Protein AF-A0A1N7LKG7-F1 (afdb_monomer_lite)

Radius of gyration: 26.02 Å; chains: 1; bounding box: 74×38×82 Å

pLDDT: mean 72.39, std 17.93, range [33.5, 91.88]

Sequence (120 aa):
MTATSATPQASVLDDIARLSSAEEIFTFLLLPFRQDVLNVARLHIMKAFGQKLRKIDIDTMDADGAFLAAREALKETYEQFESSSPREQGVLAVFSRTAPKGGNFVPFTALRGPKADPAG

Organism: NCBI:txid407234

Secondary structure (DSSP, 8-state):
-----------HHHHHHH--SHHHHHHHTT----HHHHHHHHHHHHHHHHHHHTTS-GGGS-HHHHHHHHHHHHHHHHHHHHHH-GGGTTT-TT-------S-----GGGG---------

InterPro domains:
  IPR004893 Nitrogen fixation protein NifW [MF_00529] (10-112)
  IPR004893 Nitrogen fixation protein NifW [PF03206] (12-111)

Structure (mmCIF, N/CA/C/O backbone):
data_AF-A0A1N7LKG7-F1
#
_entry.id   AF-A0A1N7LKG7-F1
#
loop_
_atom_site.group_PDB
_atom_site.id
_atom_site.type_symbol
_atom_site.label_atom_id
_atom_site.label_alt_id
_atom_site.label_comp_id
_atom_site.label_asym_id
_atom_site.label_entity_id
_atom_site.label_seq_id
_atom_site.pdbx_PDB_ins_code
_atom_site.Cartn_x
_atom_site.Cartn_y
_atom_site.Cartn_z
_atom_site.occupancy
_atom_site.B_iso_or_equiv
_atom_site.auth_seq_id
_atom_site.auth_comp_id
_atom_site.auth_asym_id
_atom_site.auth_atom_id
_atom_site.pdbx_PDB_model_num
ATOM 1 N N . MET A 1 1 ? 26.258 -4.493 -31.233 1.00 48.66 1 MET A N 1
ATOM 2 C CA . MET A 1 1 ? 25.362 -4.989 -30.169 1.00 48.66 1 MET A CA 1
ATOM 3 C C . MET A 1 1 ? 24.157 -4.068 -30.164 1.00 48.66 1 MET A C 1
ATOM 5 O O . MET A 1 1 ? 24.282 -2.918 -29.771 1.00 48.66 1 MET A O 1
ATOM 9 N N . THR A 1 2 ? 23.063 -4.502 -30.782 1.00 33.50 2 THR A N 1
ATOM 10 C CA . THR A 1 2 ? 21.847 -3.704 -30.969 1.00 33.50 2 THR A CA 1
ATOM 11 C C . THR A 1 2 ? 21.109 -3.597 -29.641 1.00 33.50 2 THR A C 1
ATOM 13 O O . THR A 1 2 ? 20.624 -4.601 -29.127 1.00 33.50 2 THR A O 1
ATOM 16 N N . ALA A 1 3 ? 21.058 -2.388 -29.081 1.00 44.72 3 ALA A N 1
ATOM 17 C CA . ALA A 1 3 ? 20.182 -2.062 -27.969 1.00 44.72 3 ALA A CA 1
ATOM 18 C C . ALA A 1 3 ? 18.736 -2.175 -28.464 1.00 44.72 3 ALA A C 1
ATOM 20 O O . ALA A 1 3 ? 18.282 -1.351 -29.258 1.00 44.72 3 ALA A O 1
ATOM 21 N N . THR A 1 4 ? 18.043 -3.236 -28.050 1.00 44.75 4 THR A N 1
ATOM 22 C CA . THR A 1 4 ? 16.601 -3.335 -28.252 1.00 44.75 4 THR A CA 1
ATOM 23 C C . THR A 1 4 ? 15.966 -2.320 -27.308 1.00 44.75 4 THR A C 1
ATOM 25 O O . THR A 1 4 ? 16.112 -2.396 -26.090 1.00 44.75 4 THR A O 1
ATOM 28 N N . SER A 1 5 ? 15.374 -1.282 -27.881 1.00 39.50 5 SER A N 1
ATOM 29 C CA . SER A 1 5 ? 14.615 -0.278 -27.152 1.00 39.50 5 SER A CA 1
ATOM 30 C C . SER A 1 5 ? 13.353 -0.956 -26.630 1.00 39.50 5 SER A C 1
ATOM 32 O O . SER A 1 5 ? 12.542 -1.433 -27.424 1.00 39.50 5 SER A O 1
ATOM 34 N N . ALA A 1 6 ? 13.216 -1.055 -25.310 1.00 46.53 6 ALA A N 1
ATOM 35 C CA . ALA A 1 6 ? 12.001 -1.546 -24.684 1.00 46.53 6 ALA A CA 1
ATOM 36 C C . ALA A 1 6 ? 10.837 -0.616 -25.066 1.00 46.53 6 ALA A C 1
ATOM 38 O O . ALA A 1 6 ? 10.841 0.579 -24.777 1.00 46.53 6 ALA A O 1
ATOM 39 N N . THR A 1 7 ? 9.871 -1.176 -25.786 1.00 43.25 7 THR A N 1
ATOM 40 C CA . THR A 1 7 ? 8.535 -0.629 -26.034 1.00 43.25 7 THR A CA 1
ATOM 41 C C . THR A 1 7 ? 7.921 -0.118 -24.721 1.00 43.25 7 THR A C 1
ATOM 43 O O . THR A 1 7 ? 8.170 -0.742 -23.689 1.00 43.25 7 THR A O 1
ATOM 46 N N . PRO A 1 8 ? 7.084 0.941 -24.720 1.00 46.03 8 PRO A N 1
ATOM 47 C CA . PRO A 1 8 ? 6.315 1.351 -23.545 1.00 46.03 8 PRO A CA 1
ATOM 48 C C . PRO A 1 8 ? 5.226 0.305 -23.254 1.00 46.03 8 PRO A C 1
ATOM 50 O O . PRO A 1 8 ? 4.051 0.492 -23.558 1.00 46.03 8 PRO A O 1
ATOM 53 N N . GLN A 1 9 ? 5.634 -0.851 -22.738 1.00 48.12 9 GLN A N 1
ATOM 54 C CA . GLN A 1 9 ? 4.758 -1.782 -22.044 1.00 48.12 9 GLN A CA 1
ATOM 55 C C . GLN A 1 9 ? 4.309 -1.038 -20.788 1.00 48.12 9 GLN A C 1
ATOM 57 O O . GLN A 1 9 ? 5.161 -0.540 -20.051 1.00 48.12 9 GLN A O 1
ATOM 62 N N . ALA A 1 10 ? 3.001 -0.891 -20.574 1.00 57.75 10 ALA A N 1
ATOM 63 C CA . ALA A 1 10 ? 2.487 -0.388 -19.307 1.00 57.75 10 ALA A CA 1
ATOM 64 C C . ALA A 1 10 ? 3.143 -1.215 -18.194 1.00 57.75 10 ALA A C 1
ATOM 66 O O . ALA A 1 10 ? 2.983 -2.433 -18.139 1.00 57.75 10 ALA A O 1
ATOM 67 N N . SER A 1 11 ? 4.006 -0.577 -17.409 1.00 76.25 11 SER A N 1
ATOM 68 C CA . SER A 1 11 ? 4.699 -1.265 -16.334 1.00 76.25 11 SER A CA 1
ATOM 69 C C . SER A 1 11 ? 3.678 -1.593 -15.253 1.00 76.25 11 SER A C 1
ATOM 71 O O . SER A 1 11 ? 2.684 -0.888 -15.091 1.00 76.25 11 SER A O 1
ATOM 73 N N . VAL A 1 12 ? 3.936 -2.624 -14.451 1.00 83.00 12 VAL A N 1
ATOM 74 C CA . VAL A 1 12 ? 3.097 -2.943 -13.282 1.00 83.00 12 VAL A CA 1
ATOM 75 C C . VAL A 1 12 ? 2.875 -1.700 -12.397 1.00 83.00 12 VAL A C 1
ATOM 77 O O . VAL A 1 12 ? 1.821 -1.529 -11.792 1.00 83.00 12 VAL A O 1
ATOM 80 N N . LEU A 1 13 ? 3.853 -0.790 -12.362 1.00 82.12 13 LEU A N 1
ATOM 81 C CA . LEU A 1 13 ? 3.754 0.524 -11.725 1.00 82.12 13 LEU A CA 1
ATOM 82 C C . LEU A 1 13 ? 2.719 1.456 -12.373 1.00 82.12 13 LEU A C 1
ATOM 84 O O . LEU A 1 13 ? 2.009 2.143 -11.642 1.00 82.12 13 LEU A O 1
ATOM 88 N N . ASP A 1 14 ? 2.635 1.496 -13.703 1.00 85.19 14 ASP A N 1
ATOM 89 C CA . ASP A 1 14 ? 1.632 2.266 -14.451 1.00 85.19 14 ASP A CA 1
ATOM 90 C C . ASP A 1 14 ? 0.217 1.727 -14.192 1.00 85.19 14 ASP A C 1
ATOM 92 O O . ASP A 1 14 ? -0.700 2.508 -13.934 1.00 85.19 14 ASP A O 1
ATOM 96 N N . ASP A 1 15 ? 0.048 0.400 -14.155 1.00 87.75 15 ASP A N 1
ATOM 97 C CA . ASP A 1 15 ? -1.227 -0.224 -13.783 1.00 87.75 15 ASP A CA 1
ATOM 98 C C . ASP A 1 15 ? -1.629 0.135 -12.353 1.00 87.75 15 ASP A C 1
ATOM 100 O O . ASP A 1 15 ? -2.740 0.612 -12.132 1.00 87.75 15 ASP A O 1
ATOM 104 N N . ILE A 1 16 ? -0.711 0.011 -11.387 1.00 86.44 16 ILE A N 1
ATOM 105 C CA . ILE A 1 16 ? -0.953 0.414 -9.994 1.00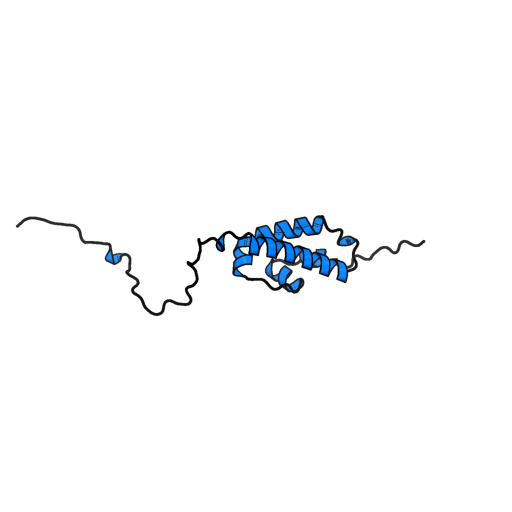 86.44 16 ILE A CA 1
ATOM 106 C C . ILE A 1 16 ? -1.292 1.909 -9.898 1.00 86.44 16 ILE A C 1
ATOM 108 O O . ILE A 1 16 ? -2.164 2.286 -9.116 1.00 86.44 16 ILE A O 1
ATOM 112 N N . ALA A 1 17 ? -0.636 2.767 -10.685 1.00 84.31 17 ALA A N 1
ATOM 113 C CA . ALA A 1 17 ? -0.871 4.210 -10.684 1.00 84.31 17 ALA A CA 1
ATOM 114 C C . ALA A 1 17 ? -2.239 4.608 -11.266 1.00 84.31 17 ALA A C 1
ATOM 116 O O . ALA A 1 17 ? -2.755 5.673 -10.922 1.00 84.31 17 ALA A O 1
ATOM 117 N N . ARG A 1 18 ? -2.840 3.767 -12.119 1.00 87.44 18 ARG A N 1
ATOM 118 C CA . ARG A 1 18 ? -4.208 3.958 -12.632 1.00 87.44 18 ARG A CA 1
ATOM 119 C C . ARG A 1 18 ? -5.291 3.595 -11.619 1.00 87.44 18 ARG A C 1
ATOM 121 O O . ARG A 1 18 ? -6.425 4.056 -11.760 1.00 87.44 18 ARG A O 1
ATOM 128 N N . LEU A 1 19 ? -4.970 2.778 -10.619 1.00 89.12 19 LEU A N 1
ATOM 129 C CA . LEU A 1 19 ? -5.933 2.356 -9.607 1.00 89.12 19 LEU A CA 1
ATOM 130 C C . LEU A 1 19 ? -6.301 3.538 -8.709 1.00 89.12 19 LEU A C 1
ATOM 132 O O . LEU A 1 19 ? -5.445 4.257 -8.194 1.00 89.12 19 LEU A O 1
ATOM 136 N N . SER A 1 20 ? -7.602 3.738 -8.504 1.00 83.88 20 SER A N 1
ATOM 137 C CA . SER A 1 20 ? -8.114 4.920 -7.798 1.00 83.88 20 SER A CA 1
ATOM 138 C C . SER A 1 20 ? -8.250 4.693 -6.293 1.00 83.88 20 SER A C 1
ATOM 140 O O . SER A 1 20 ? -8.552 5.617 -5.536 1.00 83.88 20 SER A O 1
ATOM 142 N N . SER A 1 21 ? -8.060 3.454 -5.836 1.00 86.25 21 SER A N 1
ATOM 143 C CA . SER A 1 21 ? -8.290 3.059 -4.453 1.00 86.25 21 SER A CA 1
ATOM 144 C C . SER A 1 21 ? -7.289 2.032 -3.949 1.00 86.25 21 SER A C 1
ATOM 146 O O . SER A 1 21 ? -6.827 1.167 -4.682 1.00 86.25 21 SER A O 1
ATOM 148 N N . ALA A 1 22 ? -7.010 2.088 -2.643 1.00 87.25 22 ALA A N 1
ATOM 149 C CA . ALA A 1 22 ? -6.133 1.121 -1.995 1.00 87.25 22 ALA A CA 1
ATOM 150 C C . ALA A 1 22 ? -6.681 -0.306 -2.146 1.00 87.25 22 ALA A C 1
ATOM 152 O O . ALA A 1 22 ? -5.931 -1.202 -2.496 1.00 87.25 22 ALA A O 1
ATOM 153 N N . GLU A 1 23 ? -7.988 -0.508 -1.966 1.00 90.12 23 GLU A N 1
ATOM 154 C CA . GLU A 1 23 ? -8.650 -1.814 -2.136 1.00 90.12 23 GLU A CA 1
ATOM 155 C C . GLU A 1 23 ? -8.399 -2.428 -3.519 1.00 90.12 23 GLU A C 1
ATOM 157 O O . GLU A 1 23 ? -8.151 -3.629 -3.627 1.00 90.12 23 GLU A O 1
ATOM 162 N N . GLU A 1 24 ? -8.403 -1.601 -4.567 1.00 90.06 24 GLU A N 1
ATOM 163 C CA . GLU A 1 24 ? -8.092 -2.049 -5.922 1.00 90.06 24 GLU A CA 1
ATOM 164 C C . GLU A 1 24 ? -6.629 -2.473 -6.041 1.00 90.06 24 GLU A C 1
ATOM 166 O O . GLU A 1 24 ? -6.355 -3.510 -6.630 1.00 90.06 24 GLU A O 1
ATOM 171 N N . ILE A 1 25 ? -5.697 -1.742 -5.420 1.00 91.25 25 ILE A N 1
ATOM 172 C CA . ILE A 1 25 ? -4.267 -2.097 -5.399 1.00 91.25 25 ILE A CA 1
ATOM 173 C C . ILE A 1 25 ? -4.048 -3.438 -4.685 1.00 91.25 25 ILE A C 1
ATOM 175 O O . ILE A 1 25 ? -3.317 -4.293 -5.184 1.00 91.25 25 ILE A O 1
ATOM 179 N N . PHE A 1 26 ? -4.707 -3.660 -3.544 1.00 90.44 26 PHE A N 1
ATOM 180 C CA . PHE A 1 26 ? -4.647 -4.943 -2.837 1.00 90.44 26 PHE A CA 1
ATOM 181 C C . PHE A 1 26 ? -5.244 -6.086 -3.670 1.00 90.44 26 PHE A C 1
ATOM 183 O O . PHE A 1 26 ? -4.671 -7.173 -3.721 1.00 90.44 26 PHE A O 1
ATOM 190 N N . THR A 1 27 ? -6.365 -5.835 -4.349 1.00 91.06 27 THR A N 1
ATOM 191 C CA . THR A 1 27 ? -7.024 -6.820 -5.220 1.00 91.06 27 THR A CA 1
ATOM 192 C C . THR A 1 27 ? -6.156 -7.159 -6.431 1.00 91.06 27 THR A C 1
ATOM 194 O O . THR A 1 27 ? -5.969 -8.333 -6.739 1.00 91.06 27 THR A O 1
ATOM 197 N N . PHE A 1 28 ? -5.570 -6.146 -7.071 1.00 90.50 28 PHE A N 1
ATOM 198 C CA . PHE A 1 28 ? -4.657 -6.291 -8.202 1.00 90.50 28 PHE A CA 1
ATOM 199 C C . PHE A 1 28 ? -3.422 -7.118 -7.829 1.00 90.50 28 PHE A C 1
ATOM 201 O O . PHE A 1 28 ? -3.053 -8.035 -8.553 1.00 90.50 28 PHE A O 1
ATOM 208 N N . LEU A 1 29 ? -2.837 -6.866 -6.653 1.00 89.88 29 LEU A N 1
ATOM 209 C CA . LEU A 1 29 ? -1.685 -7.615 -6.134 1.00 89.88 29 LEU A CA 1
ATOM 210 C C . LEU A 1 29 ? -2.063 -8.953 -5.469 1.00 89.88 29 LEU A C 1
ATOM 212 O O . LEU A 1 29 ? -1.200 -9.605 -4.873 1.00 89.88 29 LEU A O 1
ATOM 216 N N . LEU A 1 30 ? -3.332 -9.372 -5.564 1.00 89.19 30 LEU A N 1
ATOM 217 C CA . LEU A 1 30 ? -3.867 -10.617 -4.999 1.00 89.19 30 LEU A CA 1
ATOM 218 C C . LEU A 1 30 ? -3.518 -10.787 -3.510 1.00 89.19 30 LEU A C 1
ATOM 220 O O . LEU A 1 30 ? -3.143 -11.873 -3.052 1.00 89.19 30 LEU A O 1
ATOM 224 N N . LEU A 1 31 ? -3.604 -9.692 -2.751 1.00 87.38 31 LEU A N 1
ATOM 225 C CA . LEU A 1 31 ? -3.247 -9.655 -1.341 1.00 87.38 31 LEU A CA 1
ATOM 226 C C . LEU A 1 31 ? -4.510 -9.534 -0.471 1.00 87.38 31 LEU A C 1
ATOM 228 O O . LEU A 1 31 ? -5.258 -8.566 -0.618 1.00 87.38 31 LEU A O 1
ATOM 232 N N . PRO A 1 32 ? -4.763 -10.478 0.454 1.00 85.00 32 PRO A N 1
ATOM 233 C CA . PRO A 1 32 ? -5.885 -10.364 1.375 1.00 85.00 32 PRO A CA 1
ATOM 234 C C . PRO A 1 32 ? -5.653 -9.208 2.354 1.00 85.00 32 PRO A C 1
ATOM 236 O O . PRO A 1 32 ? -4.545 -9.012 2.851 1.00 85.00 32 PRO A O 1
ATOM 239 N N . PHE A 1 33 ? -6.711 -8.460 2.663 1.00 84.38 33 PHE A N 1
ATOM 240 C CA . PHE A 1 33 ? -6.664 -7.337 3.597 1.00 84.38 33 PHE A CA 1
ATOM 241 C C . PHE A 1 33 ? -7.916 -7.287 4.467 1.00 84.38 33 PHE A C 1
ATOM 243 O O . PHE A 1 33 ? -8.992 -7.738 4.072 1.00 84.38 33 PHE A O 1
ATOM 250 N N . ARG A 1 34 ? -7.790 -6.693 5.658 1.00 85.62 34 ARG A N 1
ATOM 251 C CA . ARG A 1 34 ? -8.940 -6.364 6.506 1.00 85.62 34 ARG A CA 1
ATOM 252 C C . ARG A 1 34 ? -9.377 -4.930 6.246 1.00 85.62 34 ARG A C 1
ATOM 254 O O . ARG A 1 34 ? -8.601 -3.996 6.442 1.00 85.62 34 ARG A O 1
ATOM 261 N N . GLN A 1 35 ? -10.641 -4.748 5.870 1.00 83.06 35 GLN A N 1
ATOM 262 C CA . GLN A 1 35 ? -11.203 -3.427 5.575 1.00 83.06 35 GLN A CA 1
ATOM 263 C C . GLN A 1 35 ? -11.117 -2.468 6.777 1.00 83.06 35 GLN A C 1
ATOM 265 O O . GLN A 1 35 ? -10.833 -1.289 6.599 1.00 83.06 35 GLN A O 1
ATOM 270 N N . ASP A 1 36 ? -11.260 -2.974 8.006 1.00 83.06 36 ASP A N 1
ATOM 271 C CA . ASP A 1 36 ? -11.152 -2.177 9.239 1.00 83.06 36 ASP A CA 1
ATOM 272 C C . ASP A 1 36 ? -9.753 -1.560 9.431 1.00 83.06 36 ASP A C 1
ATOM 274 O O . ASP A 1 36 ? -9.614 -0.382 9.766 1.00 83.06 36 ASP A O 1
ATOM 278 N N . VAL A 1 37 ? -8.702 -2.336 9.138 1.00 82.12 37 VAL A N 1
ATOM 27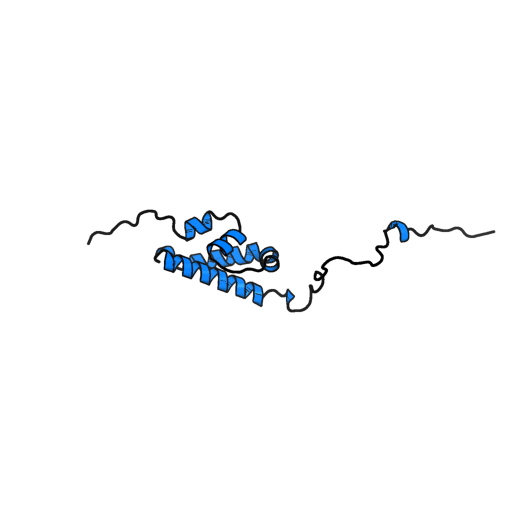9 C CA . VAL A 1 37 ? -7.308 -1.866 9.178 1.00 82.12 37 VAL A CA 1
ATOM 280 C C . VAL A 1 37 ? -7.064 -0.883 8.044 1.00 82.12 37 VAL A C 1
ATOM 282 O O . VAL A 1 37 ? -6.514 0.198 8.264 1.00 82.12 37 VAL A O 1
ATOM 285 N N . LEU A 1 38 ? -7.513 -1.232 6.836 1.00 84.94 38 LEU A N 1
ATOM 286 C CA . LEU A 1 38 ? -7.293 -0.411 5.655 1.00 84.94 38 LEU A CA 1
ATOM 287 C C . LEU A 1 38 ? -7.982 0.951 5.774 1.00 84.94 38 LEU A C 1
ATOM 289 O O . LEU A 1 38 ? -7.383 1.948 5.395 1.00 84.94 38 LEU A O 1
ATOM 293 N N . ASN A 1 39 ? -9.175 1.032 6.365 1.00 85.06 39 ASN A N 1
ATOM 294 C CA . ASN A 1 39 ? -9.882 2.296 6.590 1.00 85.06 39 ASN A CA 1
ATOM 295 C C . ASN A 1 39 ? -9.088 3.281 7.457 1.00 85.06 39 ASN A C 1
ATOM 297 O O . ASN A 1 39 ? -9.134 4.487 7.227 1.00 85.06 39 ASN A O 1
ATOM 301 N N . VAL A 1 40 ? -8.344 2.777 8.441 1.00 83.56 40 VAL A N 1
ATOM 302 C CA . VAL A 1 40 ? -7.601 3.604 9.402 1.00 83.56 40 VAL A CA 1
ATOM 303 C C . VAL A 1 40 ? -6.195 3.903 8.887 1.00 83.56 40 VAL A C 1
ATOM 305 O O . VAL A 1 40 ? -5.696 5.017 9.028 1.00 83.56 40 VAL A O 1
ATOM 308 N N . ALA A 1 41 ? -5.550 2.910 8.281 1.00 84.38 41 ALA A N 1
ATOM 309 C CA . ALA A 1 41 ? -4.156 2.983 7.874 1.00 84.38 41 ALA A CA 1
ATOM 310 C C . ALA A 1 41 ? -3.969 3.264 6.373 1.00 84.38 41 ALA A C 1
ATOM 312 O O . ALA A 1 41 ? -2.827 3.291 5.924 1.00 84.38 41 ALA A O 1
ATOM 313 N N . ARG A 1 42 ? -5.038 3.523 5.594 1.00 88.31 42 ARG A N 1
ATOM 314 C CA . ARG A 1 42 ? -4.997 3.712 4.123 1.00 88.31 42 ARG A CA 1
ATOM 315 C C . ARG A 1 42 ? -3.861 4.628 3.689 1.00 88.31 42 ARG A C 1
ATOM 317 O O . ARG A 1 42 ? -3.004 4.237 2.903 1.00 88.31 42 ARG A O 1
ATOM 324 N N . LEU A 1 43 ? -3.841 5.843 4.238 1.00 87.88 43 LEU A N 1
ATOM 325 C CA . LEU A 1 43 ? -2.873 6.872 3.869 1.00 87.88 43 LEU A CA 1
ATOM 326 C C . LEU A 1 43 ? -1.444 6.453 4.228 1.00 87.88 43 LEU A C 1
ATOM 328 O O . LEU A 1 43 ? -0.511 6.699 3.467 1.00 87.88 43 LEU A O 1
ATOM 332 N N . HIS A 1 44 ? -1.273 5.799 5.376 1.00 86.88 44 HIS A N 1
ATOM 333 C CA . HIS A 1 44 ? 0.032 5.369 5.852 1.00 86.88 44 HIS A CA 1
ATOM 334 C C . HIS A 1 44 ? 0.580 4.192 5.043 1.00 86.88 44 HIS A C 1
ATOM 336 O O . HIS A 1 44 ? 1.734 4.245 4.618 1.00 86.88 44 HIS A O 1
ATOM 342 N N . ILE A 1 45 ? -0.256 3.185 4.773 1.00 88.31 45 ILE A N 1
ATOM 343 C CA . ILE A 1 45 ? 0.086 2.025 3.948 1.00 88.31 45 ILE A CA 1
ATOM 344 C C . ILE A 1 45 ? 0.460 2.496 2.543 1.00 88.31 45 ILE A C 1
ATOM 346 O O . ILE A 1 45 ? 1.527 2.140 2.062 1.00 88.31 45 ILE A O 1
ATOM 350 N N . MET A 1 46 ? -0.345 3.358 1.910 1.00 89.94 46 MET A N 1
ATOM 351 C CA . MET A 1 46 ? -0.055 3.861 0.559 1.00 89.94 46 MET A CA 1
ATOM 352 C C . MET A 1 46 ? 1.214 4.716 0.508 1.00 89.94 46 MET A C 1
ATOM 354 O O . MET A 1 46 ? 2.031 4.563 -0.401 1.00 89.94 46 MET A O 1
ATOM 358 N N . LYS A 1 47 ? 1.435 5.580 1.509 1.00 88.69 47 LYS A N 1
ATOM 359 C CA . LYS A 1 47 ? 2.664 6.377 1.595 1.00 88.69 47 LYS A CA 1
ATOM 360 C C . LYS A 1 47 ? 3.894 5.485 1.748 1.00 88.69 47 LYS A C 1
ATOM 362 O O . LYS A 1 47 ? 4.866 5.676 1.026 1.00 88.69 47 LYS A O 1
ATOM 367 N N . ALA A 1 48 ? 3.872 4.534 2.678 1.00 88.12 48 ALA A N 1
ATOM 368 C CA . ALA A 1 48 ? 5.005 3.648 2.928 1.00 88.12 48 ALA A CA 1
ATOM 369 C C . ALA A 1 48 ? 5.245 2.669 1.765 1.00 88.12 48 ALA A C 1
ATOM 371 O O . ALA A 1 48 ? 6.395 2.458 1.384 1.00 88.12 48 ALA A O 1
ATOM 372 N N . PHE A 1 49 ? 4.178 2.183 1.127 1.00 91.00 49 PHE A N 1
ATOM 373 C CA . PHE A 1 49 ? 4.244 1.389 -0.096 1.00 91.00 49 PHE A CA 1
ATOM 374 C C . PHE A 1 49 ? 4.963 2.145 -1.218 1.00 91.00 49 PHE A C 1
ATOM 376 O O . PHE A 1 49 ? 5.979 1.668 -1.717 1.00 91.00 49 PHE A O 1
ATOM 383 N N . GLY A 1 50 ? 4.538 3.374 -1.539 1.00 88.56 50 GLY A N 1
ATOM 384 C CA . GLY A 1 50 ? 5.204 4.194 -2.557 1.00 88.56 50 GLY A CA 1
ATOM 385 C C . GLY A 1 50 ? 6.672 4.505 -2.231 1.00 88.56 50 GLY A C 1
ATOM 386 O O . GLY A 1 50 ? 7.511 4.561 -3.127 1.00 88.56 50 GLY A O 1
ATOM 387 N N . GLN A 1 51 ? 7.015 4.661 -0.948 1.00 89.50 51 GLN A N 1
ATOM 388 C CA . GLN A 1 51 ? 8.408 4.831 -0.516 1.00 89.50 51 GLN A CA 1
ATOM 389 C C . GLN A 1 51 ? 9.239 3.555 -0.698 1.00 89.50 51 GLN A C 1
ATOM 391 O O . GLN A 1 51 ? 10.413 3.656 -1.048 1.00 89.50 51 GLN A O 1
ATOM 396 N N . LYS A 1 52 ? 8.660 2.367 -0.479 1.00 89.12 52 LYS A N 1
ATOM 397 C CA . LYS A 1 52 ? 9.326 1.092 -0.782 1.00 89.12 52 LYS A CA 1
ATOM 398 C C . LYS A 1 52 ? 9.501 0.895 -2.281 1.00 89.12 52 LYS A C 1
ATOM 400 O O . LYS A 1 52 ? 10.611 0.586 -2.693 1.00 89.12 52 LYS A O 1
ATOM 405 N N . LEU A 1 53 ? 8.466 1.148 -3.083 1.00 86.62 53 LEU A N 1
ATOM 406 C CA . LEU A 1 53 ? 8.549 1.021 -4.542 1.00 86.62 53 LEU A CA 1
ATOM 407 C C . LEU A 1 53 ? 9.683 1.871 -5.124 1.00 86.62 53 LEU A C 1
ATOM 409 O O . LEU A 1 53 ? 10.394 1.404 -5.993 1.00 86.62 53 LEU A O 1
ATOM 413 N N . ARG A 1 54 ? 9.914 3.084 -4.606 1.00 86.31 54 ARG A N 1
ATOM 414 C CA . ARG A 1 54 ? 11.032 3.944 -5.044 1.00 86.31 54 ARG A CA 1
ATOM 415 C C . ARG A 1 54 ? 12.423 3.429 -4.671 1.00 86.31 54 ARG A C 1
ATOM 417 O O . ARG A 1 54 ? 13.403 3.907 -5.229 1.00 86.31 54 ARG A O 1
ATOM 424 N N . LYS A 1 55 ? 12.526 2.547 -3.675 1.00 87.38 55 LYS A N 1
ATOM 425 C CA . LYS A 1 55 ? 13.795 1.933 -3.252 1.00 87.38 55 LYS A CA 1
ATOM 426 C C . LYS A 1 55 ? 14.093 0.645 -4.011 1.00 87.38 55 LYS A C 1
ATOM 428 O O . LYS A 1 55 ? 15.233 0.196 -3.993 1.00 87.38 55 LYS A O 1
ATOM 433 N N . ILE A 1 56 ? 13.068 0.038 -4.599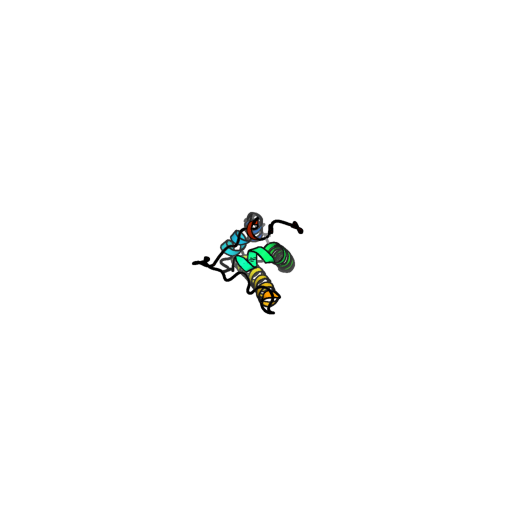 1.00 84.69 56 ILE A N 1
ATOM 434 C CA . ILE A 1 56 ? 13.182 -1.182 -5.385 1.00 84.69 56 ILE A CA 1
ATOM 435 C C . ILE A 1 56 ? 13.298 -0.757 -6.847 1.00 84.69 56 ILE A C 1
ATOM 437 O O . ILE A 1 56 ? 12.507 0.048 -7.329 1.00 84.69 56 ILE A O 1
ATOM 441 N N . ASP A 1 57 ? 14.271 -1.305 -7.562 1.00 80.62 57 ASP A N 1
ATOM 442 C CA . ASP A 1 57 ? 14.504 -0.982 -8.972 1.00 80.62 57 ASP A CA 1
ATOM 443 C C . ASP A 1 57 ? 13.549 -1.776 -9.887 1.00 80.62 57 ASP A C 1
ATOM 445 O O . ASP A 1 57 ? 13.951 -2.583 -10.720 1.00 80.62 57 ASP A O 1
ATOM 449 N N . ILE A 1 58 ? 12.243 -1.594 -9.670 1.00 77.50 58 ILE A N 1
ATOM 450 C CA . ILE A 1 58 ? 11.158 -2.374 -10.297 1.00 77.50 58 ILE A CA 1
ATOM 451 C C . ILE A 1 58 ? 11.150 -2.2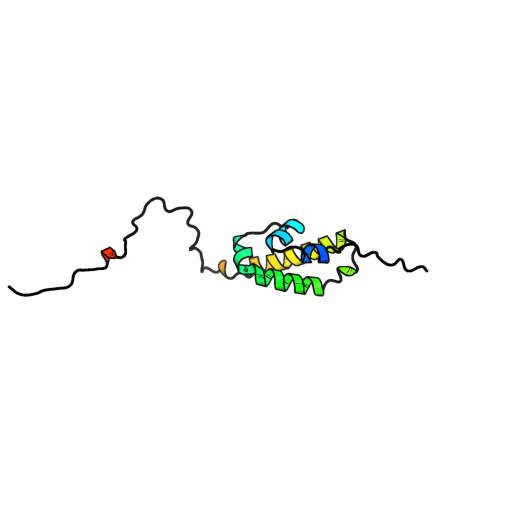05 -11.820 1.00 77.50 58 ILE A C 1
ATOM 453 O O . ILE A 1 58 ? 10.771 -3.125 -12.534 1.00 77.50 58 ILE A O 1
ATOM 457 N N . ASP A 1 59 ? 11.606 -1.055 -12.316 1.00 74.19 59 ASP A N 1
ATOM 458 C CA . ASP A 1 59 ? 11.705 -0.756 -13.750 1.00 74.19 59 ASP A CA 1
ATOM 459 C C . ASP A 1 59 ? 12.740 -1.642 -14.470 1.00 74.19 59 ASP A C 1
ATOM 461 O O . ASP A 1 59 ? 12.635 -1.885 -15.667 1.00 74.19 59 ASP A O 1
ATOM 465 N N . THR A 1 60 ? 13.716 -2.183 -13.732 1.00 80.12 60 THR A N 1
ATOM 466 C CA . THR A 1 60 ? 14.732 -3.100 -14.279 1.00 80.12 60 THR A CA 1
ATOM 467 C C . THR A 1 60 ? 14.299 -4.565 -14.258 1.00 80.12 60 THR A C 1
ATOM 469 O O . THR A 1 60 ? 15.012 -5.426 -14.780 1.00 80.12 60 THR A O 1
ATOM 472 N N . MET A 1 61 ? 13.149 -4.865 -13.649 1.00 83.56 61 MET A N 1
ATOM 473 C CA . MET A 1 61 ? 12.619 -6.219 -13.523 1.00 83.56 61 MET A CA 1
ATOM 474 C C . MET A 1 61 ? 11.678 -6.556 -14.682 1.00 83.56 61 MET A C 1
ATOM 476 O O . MET A 1 61 ? 11.006 -5.692 -15.238 1.00 83.56 61 MET A O 1
ATOM 480 N N . ASP A 1 62 ? 11.589 -7.845 -15.015 1.00 85.25 62 ASP A N 1
ATOM 481 C CA . ASP A 1 62 ? 10.515 -8.348 -15.876 1.00 85.25 62 ASP A CA 1
ATOM 482 C C . ASP A 1 62 ? 9.146 -8.180 -15.186 1.00 85.25 62 ASP A C 1
ATOM 484 O O . ASP A 1 62 ? 9.081 -8.069 -13.959 1.00 85.25 62 ASP A O 1
ATOM 488 N N . ALA A 1 63 ? 8.051 -8.181 -15.951 1.00 81.38 63 ALA A N 1
ATOM 489 C CA . ALA A 1 63 ? 6.700 -7.932 -15.447 1.00 81.38 63 ALA A CA 1
ATOM 490 C C . ALA A 1 63 ? 6.328 -8.812 -14.236 1.00 81.38 63 ALA A C 1
ATOM 492 O O . ALA A 1 63 ? 5.777 -8.308 -13.255 1.00 81.38 63 ALA A O 1
ATOM 493 N N . ASP A 1 64 ? 6.687 -10.098 -14.259 1.00 84.38 64 ASP A N 1
ATOM 494 C CA . ASP A 1 64 ? 6.415 -11.027 -13.152 1.00 84.38 64 ASP A CA 1
ATOM 495 C C . ASP A 1 64 ? 7.231 -10.675 -11.894 1.00 84.38 64 ASP A C 1
ATOM 497 O O . ASP A 1 64 ? 6.718 -10.651 -10.771 1.00 84.38 64 ASP A O 1
ATOM 501 N N . GLY A 1 65 ? 8.506 -10.318 -12.083 1.00 87.12 65 GLY A N 1
ATOM 502 C CA . GLY A 1 65 ? 9.393 -9.886 -11.002 1.00 87.12 65 GLY A CA 1
ATOM 503 C C . GLY A 1 65 ? 8.942 -8.565 -10.384 1.00 87.12 65 GLY A C 1
ATOM 504 O O . GLY A 1 65 ? 8.893 -8.435 -9.161 1.00 87.12 65 GLY A O 1
ATOM 505 N N . ALA A 1 66 ? 8.535 -7.615 -11.226 1.00 88.06 66 ALA A N 1
ATOM 506 C CA . ALA A 1 66 ? 7.983 -6.337 -10.807 1.00 88.06 66 ALA A CA 1
ATOM 507 C C . ALA A 1 66 ? 6.696 -6.513 -9.986 1.00 88.06 66 ALA A C 1
ATOM 509 O O . ALA A 1 66 ? 6.532 -5.882 -8.938 1.00 88.06 66 ALA A O 1
ATOM 510 N N . PHE A 1 67 ? 5.808 -7.411 -10.424 1.00 88.25 67 PHE A N 1
ATOM 511 C CA . PHE A 1 67 ? 4.582 -7.752 -9.707 1.00 88.25 67 PHE A CA 1
ATOM 512 C C . PHE A 1 67 ? 4.863 -8.379 -8.341 1.00 88.25 67 PHE A C 1
ATOM 514 O O . PHE A 1 67 ? 4.305 -7.939 -7.333 1.00 88.25 67 PHE A O 1
ATOM 521 N N . LEU A 1 68 ? 5.760 -9.365 -8.278 1.00 89.56 68 LEU A N 1
ATOM 522 C CA . LEU A 1 68 ? 6.151 -10.013 -7.025 1.00 89.56 68 LEU A CA 1
ATOM 523 C C . LEU A 1 68 ? 6.798 -9.025 -6.049 1.00 89.56 68 LEU A C 1
ATOM 525 O O . LEU A 1 68 ? 6.428 -9.002 -4.875 1.00 89.56 68 LEU A O 1
ATOM 529 N N . ALA A 1 69 ? 7.695 -8.164 -6.533 1.00 89.88 69 ALA A N 1
ATOM 530 C CA . ALA A 1 69 ? 8.355 -7.156 -5.711 1.00 89.88 69 ALA A CA 1
ATOM 531 C C . ALA A 1 69 ? 7.366 -6.110 -5.168 1.00 89.88 69 ALA A C 1
ATOM 533 O O . ALA A 1 69 ? 7.408 -5.766 -3.984 1.00 89.88 69 ALA A O 1
ATOM 534 N N . ALA A 1 70 ? 6.430 -5.637 -5.999 1.00 90.44 70 ALA A N 1
ATOM 535 C CA . ALA A 1 70 ? 5.371 -4.731 -5.560 1.00 90.44 70 ALA A CA 1
ATOM 536 C C . ALA A 1 70 ? 4.446 -5.402 -4.530 1.00 90.44 70 ALA A C 1
ATOM 538 O O . ALA A 1 70 ? 4.120 -4.810 -3.497 1.00 90.44 70 ALA A O 1
ATOM 539 N N . ARG A 1 71 ? 4.063 -6.660 -4.764 1.00 91.88 71 ARG A N 1
ATOM 540 C CA . ARG A 1 71 ? 3.241 -7.442 -3.834 1.00 91.88 71 ARG A CA 1
ATOM 541 C C . ARG A 1 71 ? 3.924 -7.615 -2.479 1.00 91.88 71 ARG A C 1
ATOM 543 O O . ARG A 1 71 ? 3.284 -7.406 -1.449 1.00 91.88 71 ARG A O 1
ATOM 550 N N . GLU A 1 72 ? 5.206 -7.965 -2.467 1.00 91.19 72 GLU A N 1
ATOM 551 C CA . GLU A 1 72 ? 5.985 -8.133 -1.238 1.00 91.19 72 GLU A CA 1
ATOM 552 C C . GLU A 1 72 ? 6.130 -6.810 -0.476 1.00 91.19 72 GLU A C 1
ATOM 554 O O . GLU A 1 72 ? 5.843 -6.743 0.722 1.00 91.19 72 GLU A O 1
ATOM 559 N N . ALA A 1 73 ? 6.438 -5.721 -1.187 1.00 91.31 73 ALA A N 1
ATOM 560 C CA . ALA A 1 73 ? 6.526 -4.387 -0.604 1.00 91.31 73 ALA A CA 1
ATOM 561 C C . ALA A 1 73 ? 5.216 -3.950 0.074 1.00 91.31 73 ALA A C 1
ATOM 563 O O . ALA A 1 73 ? 5.247 -3.380 1.175 1.00 91.31 73 ALA A O 1
ATOM 564 N N . LEU A 1 74 ? 4.070 -4.217 -0.564 1.00 91.00 74 LEU A N 1
ATOM 565 C CA . LEU A 1 74 ? 2.757 -3.938 0.014 1.00 91.00 74 LEU A CA 1
ATOM 566 C C . LEU A 1 74 ? 2.492 -4.816 1.241 1.00 91.00 74 LEU A C 1
ATOM 568 O O . LEU A 1 74 ? 2.077 -4.290 2.275 1.00 91.00 74 LEU A O 1
ATOM 572 N N . LYS A 1 75 ? 2.770 -6.123 1.146 1.00 90.56 75 LYS A N 1
ATOM 573 C CA . LYS A 1 75 ? 2.561 -7.093 2.230 1.00 90.56 75 LYS A CA 1
ATOM 574 C C . LYS A 1 75 ? 3.330 -6.710 3.486 1.00 90.56 75 LYS A C 1
ATOM 576 O 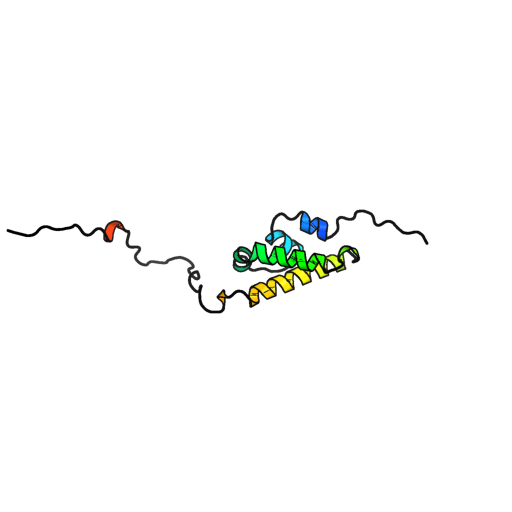O . LYS A 1 75 ? 2.722 -6.544 4.536 1.00 90.56 75 LYS A O 1
ATOM 581 N N . GLU A 1 76 ? 4.635 -6.492 3.372 1.00 88.88 76 GLU A N 1
ATOM 582 C CA . GLU A 1 76 ? 5.470 -6.147 4.523 1.00 88.88 76 GLU A CA 1
ATOM 583 C C . GLU A 1 76 ? 5.015 -4.843 5.188 1.00 88.88 76 GLU A C 1
ATOM 585 O O . GLU A 1 76 ? 4.989 -4.725 6.411 1.00 88.88 76 GLU A O 1
ATOM 590 N N . THR A 1 77 ? 4.650 -3.845 4.378 1.00 88.50 77 THR A N 1
ATOM 591 C CA . THR A 1 77 ? 4.162 -2.564 4.897 1.00 88.50 77 THR A CA 1
ATOM 592 C C . THR A 1 77 ? 2.844 -2.762 5.639 1.00 88.50 77 THR A C 1
ATOM 594 O O . THR A 1 77 ? 2.676 -2.252 6.743 1.00 88.50 77 THR A O 1
ATOM 597 N N . TYR A 1 78 ? 1.918 -3.529 5.062 1.00 88.88 78 TYR A N 1
ATOM 598 C CA . TYR A 1 78 ? 0.647 -3.864 5.694 1.00 88.88 78 TYR A CA 1
ATOM 599 C C . TYR A 1 78 ? 0.846 -4.626 7.016 1.00 88.88 78 TYR A C 1
ATOM 601 O O . TYR A 1 78 ? 0.255 -4.243 8.023 1.00 88.88 78 TYR A O 1
ATOM 609 N N . GLU A 1 79 ? 1.733 -5.624 7.053 1.00 85.44 79 GLU A N 1
ATOM 610 C CA . GLU A 1 79 ? 2.067 -6.396 8.261 1.00 85.44 79 GLU A CA 1
ATOM 611 C C . GLU A 1 79 ? 2.678 -5.518 9.360 1.00 85.44 79 GLU A C 1
ATOM 613 O O . GLU A 1 79 ? 2.339 -5.670 10.533 1.00 85.44 79 GLU A O 1
ATOM 618 N N . GLN A 1 80 ? 3.521 -4.541 9.005 1.00 80.44 80 GLN A N 1
ATOM 619 C CA . GLN A 1 80 ? 4.044 -3.577 9.978 1.00 80.44 80 GLN A CA 1
ATOM 620 C C . GLN A 1 80 ? 2.933 -2.730 10.602 1.00 80.44 80 GLN A C 1
ATOM 622 O O . GLN A 1 80 ? 2.988 -2.449 11.798 1.00 80.44 80 GLN A O 1
ATOM 627 N N . PHE A 1 81 ? 1.916 -2.341 9.828 1.00 76.25 81 PHE A N 1
ATOM 628 C CA . PHE A 1 81 ? 0.761 -1.603 10.346 1.00 76.25 81 PHE A CA 1
ATOM 629 C C . PHE A 1 81 ? -0.200 -2.485 11.134 1.00 76.25 81 PHE A C 1
ATOM 631 O O . PHE A 1 81 ? -0.775 -2.013 12.113 1.00 76.25 81 PHE A O 1
ATOM 638 N N . GLU A 1 82 ? -0.361 -3.749 10.755 1.00 74.88 82 GLU A N 1
ATOM 639 C CA . GLU A 1 82 ? -1.150 -4.704 11.527 1.00 74.88 82 GLU A CA 1
ATOM 640 C C . GLU A 1 82 ? -0.487 -4.985 12.882 1.00 74.88 82 GLU A C 1
ATOM 642 O O . GLU A 1 82 ? -1.154 -4.908 13.910 1.00 74.88 82 GLU A O 1
ATOM 647 N N . SER A 1 83 ? 0.836 -5.174 12.902 1.00 65.81 83 SER A N 1
ATOM 648 C CA . SER A 1 83 ? 1.605 -5.431 14.123 1.00 65.81 83 SER A CA 1
ATOM 649 C C . SER A 1 83 ? 1.873 -4.183 14.975 1.00 65.81 83 SER A C 1
ATOM 651 O O . SER A 1 83 ? 2.058 -4.315 16.182 1.00 65.81 83 SER A O 1
ATOM 653 N N . SER A 1 84 ? 1.920 -2.985 14.379 1.00 56.84 84 SER A N 1
ATOM 654 C CA . SER A 1 84 ? 2.190 -1.720 15.095 1.00 56.84 84 SER A CA 1
ATOM 655 C C . SER A 1 84 ? 0.936 -0.897 15.375 1.00 56.84 84 SER A C 1
ATOM 657 O O . SER A 1 84 ? 1.044 0.189 15.942 1.00 56.84 84 SER A O 1
ATOM 659 N N . SER A 1 85 ? -0.254 -1.367 14.985 1.00 51.59 85 SER A N 1
ATOM 660 C CA . SER A 1 85 ? -1.508 -0.720 15.367 1.00 51.59 85 SER A CA 1
ATOM 661 C C . SER A 1 85 ? -1.677 -0.828 16.887 1.00 51.59 85 SER A C 1
ATOM 663 O O . SER A 1 85 ? -1.939 -1.923 17.384 1.00 51.59 85 SER A O 1
ATOM 665 N N . PRO A 1 86 ? -1.638 0.280 17.654 1.00 46.59 86 PRO A N 1
ATOM 666 C CA . PRO A 1 86 ? -1.757 0.266 19.118 1.00 46.59 86 PRO A CA 1
ATOM 667 C C . PRO A 1 86 ? -3.147 -0.155 19.632 1.00 46.59 86 PRO A C 1
ATOM 669 O O . PRO A 1 86 ? -3.478 0.044 20.796 1.00 46.59 86 PRO A O 1
ATOM 672 N N . ARG A 1 87 ? -4.004 -0.717 18.774 1.00 48.69 87 ARG A N 1
ATOM 673 C CA . ARG A 1 87 ? -5.344 -1.193 19.136 1.00 48.69 87 ARG A CA 1
ATOM 674 C C . ARG A 1 87 ? -5.329 -2.553 19.833 1.00 48.69 87 ARG A C 1
ATOM 676 O O . ARG A 1 87 ? -6.289 -2.858 20.532 1.00 48.69 87 ARG A O 1
ATOM 683 N N . GLU A 1 88 ? -4.228 -3.293 19.717 1.00 46.91 88 GLU A N 1
ATOM 684 C CA . GLU A 1 88 ? -3.979 -4.554 20.433 1.00 46.91 88 GLU A CA 1
ATOM 685 C C . GLU A 1 88 ? -3.470 -4.319 21.873 1.00 46.91 88 GLU A C 1
ATOM 687 O O . GLU A 1 88 ? -3.375 -5.253 22.662 1.00 46.91 88 GLU A O 1
ATOM 692 N N . GLN A 1 89 ? -3.205 -3.064 22.263 1.00 45.44 89 GLN A N 1
ATOM 693 C CA . GLN A 1 89 ? -3.009 -2.664 23.662 1.00 45.44 89 GLN A CA 1
ATOM 694 C C . GLN A 1 89 ? -4.223 -1.858 24.163 1.00 45.44 89 GLN A C 1
ATOM 696 O O . GLN A 1 89 ? -4.111 -0.744 24.658 1.00 45.44 89 GLN A O 1
ATOM 701 N N . GLY A 1 90 ? -5.421 -2.434 24.019 1.00 50.53 90 GLY A N 1
ATOM 702 C CA . GLY A 1 90 ? -6.519 -2.201 24.965 1.00 50.53 90 GLY A CA 1
ATOM 703 C C . GLY A 1 90 ? -7.248 -0.852 24.942 1.00 50.53 90 GLY A C 1
ATOM 704 O O . GLY A 1 90 ? -7.616 -0.379 26.012 1.00 50.53 90 GLY A O 1
ATOM 705 N N . VAL A 1 91 ? -7.531 -0.240 23.782 1.00 51.94 91 VAL A N 1
ATOM 706 C CA . VAL A 1 91 ? -8.387 0.975 23.755 1.00 51.94 91 VAL A CA 1
ATOM 707 C C . VAL A 1 91 ? -9.549 0.980 22.770 1.00 51.94 91 VAL A C 1
ATOM 709 O O . VAL A 1 91 ? -10.248 1.983 22.711 1.00 51.94 91 VAL A O 1
ATOM 712 N N . LEU A 1 92 ? -9.859 -0.097 22.040 1.00 46.44 92 LEU A N 1
ATOM 713 C CA . LEU A 1 92 ? -11.090 -0.076 21.234 1.00 46.44 92 LEU A CA 1
ATOM 714 C C . LEU A 1 92 ? -11.812 -1.423 21.102 1.00 46.44 92 LEU A C 1
ATOM 716 O O . LEU A 1 92 ? -12.361 -1.749 20.053 1.00 46.44 92 LEU A O 1
ATOM 720 N N . ALA A 1 93 ? -11.947 -2.144 22.217 1.00 50.28 93 ALA A N 1
ATOM 721 C CA . ALA A 1 93 ? -12.985 -3.164 22.405 1.00 50.28 93 ALA A CA 1
ATOM 722 C C . ALA A 1 93 ? -14.413 -2.555 22.466 1.00 50.28 93 ALA A C 1
ATOM 724 O O . ALA A 1 93 ? -15.242 -2.984 23.262 1.00 50.28 93 ALA A O 1
ATOM 725 N N . VAL A 1 94 ? -14.712 -1.524 21.662 1.00 53.16 94 VAL A N 1
ATOM 726 C CA . VAL A 1 94 ? -15.993 -0.787 21.686 1.00 53.16 94 VAL A CA 1
ATOM 727 C C . VAL A 1 94 ? -16.793 -0.886 20.382 1.00 53.16 94 VAL A C 1
ATOM 729 O O . VAL A 1 94 ? -17.875 -0.320 20.295 1.00 53.16 94 VAL A O 1
ATOM 732 N N . PHE A 1 95 ? -16.335 -1.651 19.382 1.00 44.06 95 PHE A N 1
ATOM 733 C CA . PHE A 1 95 ? -17.129 -1.888 18.163 1.00 44.06 95 PHE A CA 1
ATOM 734 C C . PHE A 1 95 ? -17.330 -3.362 17.799 1.00 44.06 95 PHE A C 1
ATOM 736 O O . PHE A 1 95 ? -17.711 -3.688 16.681 1.00 44.06 95 PHE A O 1
ATOM 743 N N . SER A 1 96 ? -17.229 -4.262 18.780 1.00 48.50 96 SER A N 1
ATOM 744 C CA . SER A 1 96 ? -17.994 -5.513 18.722 1.00 48.50 96 SER A CA 1
ATOM 745 C C . SER A 1 96 ? -19.419 -5.250 19.208 1.00 48.50 96 SER A C 1
ATOM 747 O O . SER A 1 96 ? -19.765 -5.536 20.350 1.00 48.50 96 SER A O 1
ATOM 749 N N . ARG A 1 97 ? -20.264 -4.672 18.349 1.00 41.62 97 ARG A N 1
ATOM 750 C CA . ARG A 1 97 ? -21.718 -4.755 18.539 1.00 41.62 97 ARG A CA 1
ATOM 751 C C . ARG A 1 97 ? -22.413 -4.986 17.209 1.00 41.62 97 ARG A C 1
ATOM 753 O O . ARG A 1 97 ? -23.023 -4.097 16.625 1.00 41.62 97 ARG A O 1
ATOM 760 N N . THR A 1 98 ? -22.353 -6.232 16.759 1.00 44.56 98 THR A N 1
ATOM 761 C CA . THR A 1 98 ? -23.450 -6.827 16.002 1.00 44.56 98 THR A CA 1
ATOM 762 C C . THR A 1 98 ? -24.754 -6.576 16.777 1.00 44.56 98 THR A C 1
ATOM 764 O O . THR A 1 98 ? -24.896 -7.020 17.909 1.00 44.56 98 THR A O 1
ATOM 767 N N . ALA A 1 99 ? -25.639 -5.769 16.182 1.00 49.19 99 ALA A N 1
ATOM 768 C CA . ALA A 1 99 ? -27.052 -5.507 16.496 1.00 49.19 99 ALA A CA 1
ATOM 769 C C . ALA A 1 99 ? -27.505 -5.457 17.986 1.00 49.19 99 ALA A C 1
ATOM 771 O O . ALA A 1 99 ? -27.470 -6.465 18.692 1.00 49.19 99 ALA A O 1
ATOM 772 N N . PRO A 1 100 ? -28.099 -4.345 18.472 1.00 42.03 100 PRO A N 1
ATOM 773 C CA . PRO A 1 100 ? -28.803 -4.359 19.751 1.00 42.03 100 PRO A CA 1
ATOM 774 C C . PRO A 1 100 ? -30.093 -5.191 19.639 1.00 42.03 100 PRO A C 1
ATOM 776 O O . PRO A 1 100 ? -31.124 -4.706 19.179 1.00 42.03 100 PRO A O 1
ATOM 779 N N . LYS A 1 101 ? -30.074 -6.438 20.117 1.00 52.56 101 LYS A N 1
ATOM 780 C CA . LYS A 1 101 ? -31.299 -7.102 20.585 1.00 52.56 101 LYS A CA 1
ATOM 781 C C . LYS A 1 101 ? -31.605 -6.581 21.990 1.00 52.56 101 LYS A C 1
ATOM 783 O O . LYS A 1 101 ? -30.990 -7.024 22.946 1.00 52.56 101 LYS A O 1
ATOM 788 N N . GLY A 1 102 ? -32.527 -5.617 22.060 1.00 55.34 102 GLY A N 1
ATOM 789 C CA . GLY A 1 102 ? -33.313 -5.244 23.244 1.00 55.34 102 GLY A CA 1
ATOM 790 C C . GLY A 1 102 ? -32.539 -4.747 24.471 1.00 55.34 102 GLY A C 1
ATOM 791 O O . GLY A 1 102 ? -31.963 -5.529 25.212 1.00 55.34 102 GLY A O 1
ATOM 792 N N . GLY A 1 103 ? -32.605 -3.444 24.755 1.00 55.50 103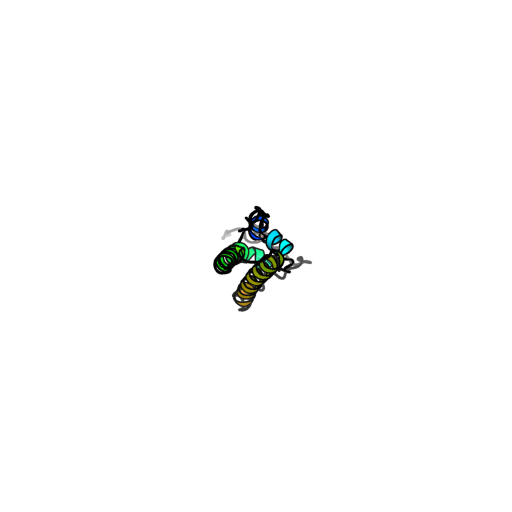 GLY A N 1
ATOM 793 C CA . GLY A 1 103 ? -32.117 -2.914 26.031 1.00 55.50 103 GLY A CA 1
ATOM 794 C C . GLY A 1 103 ? -32.139 -1.392 26.127 1.00 55.50 103 GLY A C 1
ATOM 795 O O . GLY A 1 103 ? -31.111 -0.755 25.945 1.00 55.50 103 GLY A O 1
ATOM 796 N N . ASN A 1 104 ? -33.329 -0.849 26.395 1.00 61.56 104 ASN A N 1
ATOM 797 C CA . ASN A 1 104 ? -33.615 0.440 27.039 1.00 61.56 104 ASN A CA 1
ATOM 798 C C . ASN A 1 104 ? -32.802 1.677 26.590 1.00 61.56 104 ASN A C 1
ATOM 800 O O . ASN A 1 104 ? -31.952 2.188 27.318 1.00 61.56 104 ASN A O 1
ATOM 804 N N . PHE A 1 105 ? -33.127 2.216 25.412 1.00 62.22 105 PHE A N 1
ATOM 805 C CA . PHE A 1 105 ? -32.736 3.577 25.040 1.00 62.22 105 PHE A CA 1
ATOM 806 C C . PHE A 1 105 ? -33.609 4.575 25.820 1.00 62.22 105 PHE A C 1
ATOM 808 O O . PHE A 1 105 ? -34.815 4.641 25.586 1.00 62.22 105 PHE A O 1
ATOM 815 N N . VAL A 1 106 ? -33.024 5.330 26.755 1.00 59.84 106 VAL A N 1
ATOM 816 C CA . VAL A 1 106 ? -33.712 6.436 27.441 1.00 59.84 106 VAL A CA 1
ATOM 817 C C . VAL A 1 106 ? -33.537 7.725 26.630 1.00 59.84 106 VAL A C 1
ATOM 819 O O . VAL A 1 106 ? -32.424 8.244 26.544 1.00 59.84 106 VAL A O 1
ATOM 822 N N . PRO A 1 107 ? -34.597 8.258 25.998 1.00 63.12 107 PRO A N 1
ATOM 823 C CA . PRO A 1 107 ? -34.505 9.516 25.271 1.00 63.12 107 PRO A CA 1
ATOM 824 C C . PRO A 1 107 ? -34.231 10.683 26.228 1.00 63.12 107 PRO A C 1
ATOM 826 O O . PRO A 1 107 ? -34.713 10.712 27.359 1.00 63.12 107 PRO A O 1
ATOM 829 N N . PHE A 1 108 ? -33.508 11.691 25.734 1.00 54.94 108 PHE A N 1
ATOM 830 C CA . PHE A 1 108 ? -33.047 12.878 26.475 1.00 54.94 108 PHE A CA 1
ATOM 831 C C . PHE A 1 108 ? -34.172 13.679 27.166 1.00 54.94 108 PHE A C 1
ATOM 833 O O . PHE A 1 108 ? -33.919 14.469 28.072 1.00 54.94 108 PHE A O 1
ATOM 840 N N . THR A 1 109 ? -35.434 13.443 26.790 1.00 59.16 109 THR A N 1
ATOM 841 C CA . THR A 1 109 ? -36.611 13.995 27.477 1.00 59.16 109 THR A CA 1
ATOM 842 C C . THR A 1 109 ? -36.782 13.476 28.910 1.00 59.16 109 THR A C 1
ATOM 844 O O . THR A 1 109 ? -37.424 14.149 29.709 1.00 59.16 109 THR A O 1
ATOM 847 N N . ALA A 1 110 ? -36.196 12.324 29.260 1.00 60.16 110 ALA A N 1
ATOM 848 C CA . ALA A 1 110 ? -36.257 11.758 30.609 1.00 60.16 110 ALA A CA 1
ATOM 849 C C . ALA A 1 110 ? -35.358 12.498 31.622 1.00 60.16 110 ALA A C 1
ATOM 851 O O . ALA A 1 110 ? -35.534 12.344 32.825 1.00 60.16 110 ALA A O 1
ATOM 852 N N . LEU A 1 111 ? -34.418 13.325 31.145 1.00 60.38 111 LEU A N 1
ATOM 853 C CA . LEU A 1 111 ? -33.532 14.150 31.978 1.00 60.38 111 LEU A CA 1
ATOM 854 C C . LEU A 1 111 ? -34.063 15.568 32.210 1.00 60.38 111 LEU A C 1
ATOM 856 O O . LEU A 1 111 ? -33.454 16.341 32.949 1.00 60.38 111 LEU A O 1
ATOM 860 N N . ARG A 1 112 ? -35.211 15.930 31.624 1.00 61.75 112 ARG A N 1
ATOM 861 C CA . ARG A 1 112 ? -35.861 17.205 31.924 1.00 61.75 112 ARG A CA 1
ATOM 862 C C . ARG A 1 112 ? -36.771 17.030 33.132 1.00 61.75 112 ARG A C 1
ATOM 864 O O . ARG A 1 112 ? -37.987 16.950 33.001 1.00 61.75 112 ARG A O 1
ATOM 871 N N . GLY A 1 113 ? -36.160 16.972 34.313 1.00 63.53 113 GLY A N 1
ATOM 872 C CA . GLY A 1 113 ? -36.899 17.133 35.559 1.00 63.53 113 GLY A CA 1
ATOM 873 C C . GLY A 1 113 ? -37.672 18.461 35.536 1.00 63.53 113 GLY A C 1
ATOM 874 O O . GLY A 1 113 ? -37.072 19.500 35.233 1.00 63.53 113 GLY A O 1
ATOM 875 N N . PRO A 1 114 ? -38.985 18.478 35.820 1.00 54.62 114 PRO A N 1
ATOM 876 C CA . PRO A 1 114 ? -39.675 19.723 36.091 1.00 54.62 114 PRO A CA 1
ATOM 877 C C . PRO A 1 114 ? -39.256 20.255 37.470 1.00 54.62 114 PRO A C 1
ATOM 879 O O . PRO A 1 114 ? -39.471 19.652 38.517 1.00 54.62 114 PRO A O 1
ATOM 882 N N . LYS A 1 115 ? -38.602 21.410 37.393 1.00 50.59 115 LYS A N 1
ATOM 883 C CA . LYS A 1 115 ? -38.270 22.393 38.425 1.00 50.59 115 LYS A CA 1
ATOM 884 C C . LYS A 1 115 ? -39.501 22.819 39.255 1.00 50.59 115 LYS A C 1
ATOM 886 O O . LYS A 1 115 ? -40.481 23.241 38.661 1.00 50.59 115 LYS A O 1
ATOM 891 N N . ALA A 1 116 ? -39.332 22.765 40.585 1.00 51.41 116 ALA A N 1
ATOM 892 C CA . ALA A 1 116 ? -39.838 23.621 41.682 1.00 51.41 116 ALA A CA 1
ATOM 893 C C . ALA A 1 116 ? -41.305 24.112 41.705 1.00 51.41 116 ALA A C 1
ATOM 895 O O . ALA A 1 116 ? -41.739 24.759 40.762 1.00 51.41 116 ALA A O 1
ATOM 896 N N . ASP A 1 117 ? -41.969 23.995 42.868 1.00 49.75 117 ASP A N 1
ATOM 897 C CA . ASP A 1 117 ? -42.157 25.156 43.769 1.00 49.75 117 ASP A CA 1
ATOM 898 C C . ASP A 1 117 ? -42.510 24.738 45.227 1.00 49.75 117 ASP A C 1
ATOM 900 O O . ASP A 1 117 ? -43.148 23.697 45.412 1.00 49.75 117 ASP A O 1
ATOM 904 N N . PRO A 1 118 ? -42.068 25.487 46.261 1.00 68.88 118 PRO A N 1
ATOM 905 C CA . PRO A 1 118 ? -42.411 25.284 47.671 1.00 68.88 118 PRO A CA 1
ATOM 906 C C . PRO A 1 118 ? -43.553 26.202 48.171 1.00 68.88 118 PRO A C 1
ATOM 908 O O . PRO A 1 118 ? -43.719 27.309 47.680 1.00 68.88 118 PRO A O 1
ATOM 911 N N . ALA A 1 119 ? -44.196 25.787 49.272 1.00 48.53 119 ALA A N 1
ATOM 912 C CA . ALA A 1 119 ? -45.087 26.547 50.175 1.00 48.53 119 ALA A CA 1
ATOM 913 C C . ALA A 1 119 ? -46.612 26.433 49.962 1.00 48.53 119 ALA A C 1
ATOM 915 O O . ALA A 1 119 ? -47.144 26.606 48.868 1.00 48.53 119 ALA A O 1
ATOM 916 N N . GLY A 1 120 ? -47.291 26.175 51.087 1.00 44.53 120 GLY A N 1
ATOM 917 C CA . GLY A 1 120 ? -48.735 26.040 51.269 1.00 44.53 120 GLY A CA 1
ATOM 918 C C . GLY A 1 120 ? -49.027 25.272 52.547 1.00 44.53 120 GLY A C 1
ATOM 919 O O . GLY A 1 120 ? -49.310 24.063 52.424 1.00 44.53 120 GLY A O 1
#

Foldseek 3Di:
DDDDDDDPDCAPVNVLVPDPAPVVNCVSLVHDDDPVLCVVCVVVLVVQLVVQLVVDPLVPDDRVSSSVSSSVSSVVSSVCSVVPVCVVVDDPPPPPDDDDPDDDDDPPVVVPDDDDDDDD